Protein AF-A0A841DCN6-F1 (afdb_monomer_lite)

Sequence (111 aa):
MDNQGGSDPAPKDAFGWEVERMAGTASWIVLFSLSILVTLAGFLINVYDYSWNTGEPMGVDRDALIVARFIFYIAISLNMISMVVANATSKRILSLVLGFAAIARLVFLPE

Structure (mmCIF, N/CA/C/O backbone):
data_AF-A0A841DCN6-F1
#
_entry.id   AF-A0A841DCN6-F1
#
loop_
_atom_site.group_PDB
_atom_site.id
_atom_site.type_symbol
_atom_site.label_atom_id
_atom_site.label_alt_id
_atom_site.label_comp_id
_atom_site.label_asym_id
_atom_site.label_entity_id
_atom_site.label_seq_id
_atom_site.pdbx_PDB_ins_code
_atom_site.Cartn_x
_atom_site.Cartn_y
_atom_site.Cartn_z
_atom_site.occupancy
_atom_site.B_iso_or_equiv
_atom_site.auth_seq_id
_atom_site.auth_comp_id
_atom_site.auth_asym_id
_atom_site.auth_atom_id
_atom_site.pdbx_PDB_model_num
ATOM 1 N N . MET A 1 1 ? 2.817 18.147 -51.232 1.00 44.78 1 MET A N 1
ATOM 2 C CA . MET A 1 1 ? 4.257 17.888 -50.997 1.00 44.78 1 MET A CA 1
ATOM 3 C C . MET A 1 1 ? 4.358 17.722 -49.503 1.00 44.78 1 MET A C 1
ATOM 5 O O . MET A 1 1 ? 4.472 18.710 -48.788 1.00 44.78 1 MET A O 1
ATOM 9 N N . ASP A 1 2 ? 4.168 16.491 -49.044 1.00 44.00 2 ASP A N 1
ATOM 10 C CA . ASP A 1 2 ? 3.800 16.231 -47.659 1.00 44.00 2 ASP A CA 1
ATOM 11 C C . ASP A 1 2 ? 5.001 15.547 -47.023 1.00 44.00 2 ASP A C 1
ATOM 13 O O . ASP A 1 2 ? 5.318 14.390 -47.290 1.00 44.00 2 ASP A O 1
ATOM 17 N N . ASN A 1 3 ? 5.743 16.354 -46.276 1.00 47.28 3 ASN A N 1
ATOM 18 C CA . ASN A 1 3 ? 7.012 16.010 -45.666 1.00 47.28 3 ASN A CA 1
ATOM 19 C C . ASN A 1 3 ? 6.743 15.128 -44.434 1.00 47.28 3 ASN A C 1
ATOM 21 O O . ASN A 1 3 ? 6.684 15.621 -43.311 1.00 47.28 3 ASN A O 1
ATOM 25 N N . GLN A 1 4 ? 6.528 13.824 -44.635 1.00 45.53 4 GLN A N 1
ATOM 26 C CA . GLN A 1 4 ? 6.484 12.843 -43.545 1.00 45.53 4 GLN A CA 1
ATOM 27 C C . GLN A 1 4 ? 7.909 12.455 -43.131 1.00 45.53 4 GLN A C 1
ATOM 29 O O . GLN A 1 4 ? 8.357 11.328 -43.310 1.00 45.53 4 GLN A O 1
ATOM 34 N N . GLY A 1 5 ? 8.630 13.422 -42.566 1.00 46.41 5 GLY A N 1
ATOM 35 C CA . GLY A 1 5 ? 9.833 13.176 -41.776 1.00 46.41 5 GLY A CA 1
ATOM 36 C C . GLY A 1 5 ? 9.442 12.696 -40.383 1.00 46.41 5 GLY A C 1
ATOM 37 O O . GLY A 1 5 ? 9.652 13.405 -39.403 1.00 46.41 5 GLY A O 1
ATOM 38 N N . GLY A 1 6 ? 8.811 11.524 -40.298 1.00 46.97 6 GLY A N 1
ATOM 39 C CA . GLY A 1 6 ? 8.672 10.813 -39.034 1.00 46.97 6 GLY A CA 1
ATOM 40 C C . GLY A 1 6 ? 10.058 10.338 -38.630 1.00 46.97 6 GLY A C 1
ATOM 41 O O . GLY A 1 6 ? 10.569 9.378 -39.196 1.00 46.97 6 GLY A O 1
ATOM 42 N N . SER A 1 7 ? 10.709 11.059 -37.720 1.00 50.53 7 SER A N 1
ATOM 43 C CA . SER A 1 7 ? 11.960 10.615 -37.119 1.00 50.53 7 SER A CA 1
ATOM 44 C C . SER A 1 7 ? 11.656 9.389 -36.265 1.00 50.53 7 SER A C 1
ATOM 46 O O . SER A 1 7 ? 11.281 9.523 -35.096 1.00 50.53 7 SER A O 1
ATOM 48 N N . ASP A 1 8 ? 11.776 8.203 -36.857 1.00 58.28 8 ASP A N 1
ATOM 49 C CA . ASP A 1 8 ? 11.835 6.969 -36.090 1.00 58.28 8 ASP A CA 1
ATOM 50 C C . ASP A 1 8 ? 12.912 7.147 -35.010 1.00 58.28 8 ASP A C 1
ATOM 52 O O . ASP A 1 8 ? 14.022 7.604 -35.318 1.00 58.28 8 ASP A O 1
ATOM 56 N N . PRO A 1 9 ? 12.597 6.881 -33.729 1.00 60.59 9 PRO A N 1
ATOM 57 C CA . PRO A 1 9 ? 13.577 7.025 -32.671 1.00 60.59 9 PRO A CA 1
ATOM 58 C C . PRO A 1 9 ? 14.771 6.132 -33.006 1.00 60.59 9 PRO A C 1
ATOM 60 O O . PRO A 1 9 ? 14.605 4.943 -33.284 1.00 60.59 9 PRO A O 1
ATOM 63 N N . ALA A 1 10 ? 15.965 6.731 -33.010 1.00 62.78 10 ALA A N 1
ATOM 64 C CA . ALA A 1 10 ? 17.203 6.030 -33.312 1.00 62.78 10 ALA A CA 1
ATOM 65 C C . ALA A 1 10 ? 17.277 4.726 -32.494 1.00 62.78 10 ALA A C 1
ATOM 67 O O . ALA A 1 10 ? 16.951 4.747 -31.299 1.00 62.78 10 ALA A O 1
ATOM 68 N N . PRO A 1 11 ? 17.667 3.594 -33.109 1.00 67.69 11 PRO A N 1
ATOM 69 C CA . PRO A 1 11 ? 17.729 2.319 -32.415 1.00 67.69 11 PRO A CA 1
ATOM 70 C C . PRO A 1 11 ? 18.650 2.467 -31.205 1.00 67.69 11 PRO A C 1
ATOM 72 O O . PRO A 1 11 ? 19.831 2.781 -31.355 1.00 67.69 11 PRO A O 1
ATOM 75 N N . LYS A 1 12 ? 18.087 2.289 -30.004 1.00 67.44 12 LYS A N 1
ATOM 76 C CA . LYS A 1 12 ? 18.865 2.284 -28.763 1.00 67.44 12 LYS A CA 1
ATOM 77 C C . LYS A 1 12 ? 19.933 1.204 -28.901 1.00 67.44 12 LYS A C 1
ATOM 79 O O . LYS A 1 12 ? 19.621 0.069 -29.271 1.00 67.44 12 LYS A O 1
ATOM 84 N N . ASP A 1 13 ? 21.181 1.561 -28.635 1.00 80.81 13 ASP A N 1
ATOM 85 C CA . ASP A 1 13 ? 22.249 0.581 -28.566 1.00 80.81 13 ASP A CA 1
ATOM 86 C C . ASP A 1 13 ? 21.944 -0.425 -27.443 1.00 80.81 13 ASP A C 1
ATOM 88 O O . ASP A 1 13 ? 21.256 -0.119 -26.463 1.00 80.81 13 ASP A O 1
ATOM 92 N N . ALA A 1 14 ? 22.412 -1.667 -27.599 1.00 75.44 14 ALA A N 1
ATOM 93 C CA . ALA A 1 14 ? 22.091 -2.750 -26.665 1.00 75.44 14 ALA A CA 1
ATOM 94 C C . ALA A 1 14 ? 22.442 -2.389 -25.206 1.00 75.44 14 ALA A C 1
ATOM 96 O O . ALA A 1 14 ? 21.732 -2.780 -24.281 1.00 75.44 14 ALA A O 1
ATOM 97 N N . PHE A 1 15 ? 23.487 -1.578 -25.019 1.00 74.50 15 PHE A N 1
ATOM 98 C CA . PHE A 1 15 ? 23.914 -1.058 -23.726 1.00 74.50 15 PHE A CA 1
ATOM 99 C C . PHE A 1 15 ? 22.910 -0.061 -23.119 1.00 74.50 15 PHE A C 1
ATOM 101 O O . PHE A 1 15 ? 22.531 -0.209 -21.956 1.00 74.50 15 PHE A O 1
ATOM 108 N N . GLY A 1 16 ? 22.411 0.913 -23.890 1.00 82.94 16 GLY A N 1
ATOM 109 C CA . GLY A 1 16 ? 21.424 1.884 -23.409 1.00 82.94 16 GLY A CA 1
ATOM 110 C C . GLY A 1 16 ? 20.107 1.238 -22.969 1.00 82.94 16 GLY A C 1
ATOM 111 O O . GLY A 1 16 ? 19.538 1.612 -21.940 1.00 82.94 16 GLY A O 1
ATOM 112 N N . TRP A 1 17 ? 19.657 0.210 -23.693 1.00 83.19 17 TRP A N 1
ATOM 113 C CA . TRP A 1 17 ? 18.482 -0.585 -23.318 1.00 83.19 17 TRP A CA 1
ATOM 114 C C . TRP A 1 17 ? 18.660 -1.313 -21.977 1.00 83.19 17 TRP A C 1
ATOM 116 O O . TRP A 1 17 ? 17.751 -1.324 -21.139 1.00 83.19 17 TRP A O 1
ATOM 126 N N . GLU A 1 18 ? 19.826 -1.918 -21.747 1.00 86.12 18 GLU A N 1
ATOM 127 C CA . GLU A 1 18 ? 20.099 -2.624 -20.495 1.00 86.12 18 GLU A CA 1
ATOM 128 C C . GLU A 1 18 ? 20.112 -1.677 -19.296 1.00 86.12 18 GLU A C 1
ATOM 130 O O . GLU A 1 18 ? 19.495 -1.987 -18.272 1.00 86.12 18 GLU A O 1
ATOM 135 N N . VAL A 1 19 ? 20.736 -0.506 -19.438 1.00 87.19 19 VAL A N 1
ATOM 136 C CA . VAL A 1 19 ? 20.792 0.518 -18.385 1.00 87.19 19 VAL A CA 1
ATOM 137 C C . VAL A 1 19 ? 19.393 1.006 -18.010 1.00 87.19 19 VAL A C 1
ATOM 139 O O . VAL A 1 19 ? 19.059 1.055 -16.827 1.00 87.19 19 VAL A O 1
ATOM 142 N N . GLU A 1 20 ? 18.535 1.299 -18.986 1.00 86.56 20 GLU A N 1
ATOM 143 C CA . GLU A 1 20 ? 17.153 1.730 -18.735 1.00 86.56 20 GLU A CA 1
ATOM 144 C C . GLU A 1 20 ? 16.337 0.644 -18.017 1.00 86.56 20 GLU A C 1
ATOM 146 O O . GLU A 1 20 ? 15.606 0.917 -17.058 1.00 86.56 20 GLU A O 1
ATOM 151 N N . ARG A 1 21 ? 16.515 -0.623 -18.411 1.00 87.56 21 ARG A N 1
ATOM 152 C CA . ARG A 1 21 ? 15.859 -1.763 -17.757 1.00 87.56 21 ARG A CA 1
ATOM 153 C C . ARG A 1 21 ? 16.333 -1.950 -16.313 1.00 87.56 21 ARG A C 1
ATOM 155 O O . ARG A 1 21 ? 15.521 -2.289 -15.440 1.00 87.56 21 ARG A O 1
ATOM 162 N N . MET A 1 22 ? 17.628 -1.764 -16.057 1.00 89.12 22 MET A N 1
ATOM 163 C CA . MET A 1 22 ? 18.208 -1.815 -14.712 1.00 89.12 22 MET A CA 1
ATOM 164 C C . MET A 1 22 ? 17.700 -0.658 -13.855 1.00 89.12 22 MET A C 1
ATOM 166 O O . MET A 1 22 ? 17.244 -0.903 -12.739 1.00 89.12 22 MET A O 1
ATOM 170 N N . ALA A 1 23 ? 17.676 0.562 -14.396 1.00 90.50 23 ALA A N 1
ATOM 171 C CA . ALA A 1 23 ? 17.159 1.745 -13.717 1.00 90.50 23 ALA A CA 1
ATOM 172 C C . ALA A 1 23 ? 15.687 1.568 -13.321 1.00 90.50 23 ALA A C 1
ATOM 174 O O . ALA A 1 23 ? 15.356 1.703 -12.146 1.00 90.50 23 ALA A O 1
ATOM 175 N N . GLY A 1 24 ? 14.817 1.144 -14.246 1.00 90.81 24 GLY A N 1
ATOM 176 C CA . GLY A 1 24 ? 13.407 0.880 -13.933 1.00 90.81 24 GLY A CA 1
ATOM 177 C C . GLY A 1 24 ? 13.223 -0.219 -12.880 1.00 90.81 24 GLY A C 1
ATOM 178 O O . GLY A 1 24 ? 12.364 -0.124 -12.004 1.00 90.81 24 GLY A O 1
ATOM 179 N N . THR A 1 25 ? 14.076 -1.247 -12.903 1.00 92.31 25 THR A N 1
ATOM 180 C CA . THR A 1 25 ? 14.064 -2.293 -11.869 1.00 92.31 25 THR A CA 1
ATOM 181 C C . THR A 1 25 ? 14.490 -1.751 -10.508 1.00 92.31 25 THR A C 1
ATOM 183 O O . THR A 1 25 ? 13.815 -2.035 -9.523 1.00 92.31 25 THR A O 1
ATOM 186 N N . ALA A 1 26 ? 15.560 -0.960 -10.444 1.00 94.25 26 ALA A N 1
ATOM 187 C CA . ALA A 1 26 ? 16.030 -0.346 -9.208 1.00 94.25 26 ALA A CA 1
ATOM 188 C C . ALA A 1 26 ? 14.983 0.618 -8.627 1.00 94.25 26 ALA A C 1
ATOM 190 O O . ALA A 1 26 ? 14.648 0.516 -7.448 1.00 94.25 26 ALA A O 1
ATOM 191 N N . SER A 1 27 ? 14.393 1.482 -9.460 1.00 94.31 27 SER A N 1
ATOM 192 C CA . SER A 1 27 ? 13.312 2.388 -9.053 1.00 94.31 27 SER A CA 1
ATOM 193 C C . SER A 1 27 ? 12.107 1.628 -8.504 1.00 94.31 27 SER A C 1
ATOM 195 O O . SER A 1 27 ? 11.572 2.007 -7.462 1.00 94.31 27 SER A O 1
ATOM 197 N N . TRP A 1 28 ? 11.710 0.528 -9.155 1.00 96.06 28 TRP A N 1
ATOM 198 C CA . TRP A 1 28 ? 10.639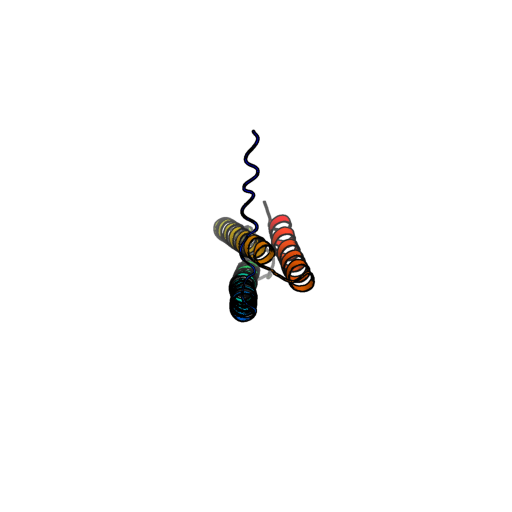 -0.329 -8.648 1.00 96.06 28 TRP A CA 1
ATOM 199 C C . TRP A 1 28 ? 10.969 -0.895 -7.266 1.00 96.06 28 TRP A C 1
ATOM 201 O O . TRP A 1 28 ? 10.148 -0.766 -6.364 1.00 96.06 28 TRP A O 1
ATOM 211 N N . ILE A 1 29 ? 12.163 -1.474 -7.077 1.00 95.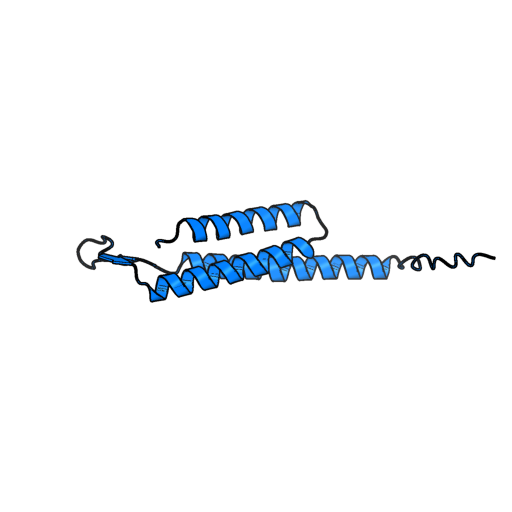62 29 ILE A N 1
ATOM 212 C CA . ILE A 1 29 ? 12.571 -2.066 -5.790 1.00 95.62 29 ILE A CA 1
ATOM 213 C C . ILE A 1 29 ? 12.508 -1.024 -4.672 1.00 95.62 29 ILE A C 1
ATOM 215 O O . ILE A 1 29 ? 11.974 -1.316 -3.603 1.00 95.62 29 ILE A O 1
ATOM 219 N N . VAL A 1 30 ? 13.025 0.183 -4.914 1.00 96.69 30 VAL A N 1
ATOM 220 C CA . VAL A 1 30 ? 13.058 1.257 -3.911 1.00 96.69 30 VAL A CA 1
ATOM 221 C C . VAL A 1 30 ? 11.643 1.668 -3.512 1.00 96.69 30 VAL A C 1
ATOM 223 O O . VAL A 1 30 ? 11.308 1.651 -2.329 1.00 96.69 30 VAL A O 1
ATOM 226 N N . LEU A 1 31 ? 10.792 1.988 -4.487 1.00 96.56 31 LEU A N 1
ATOM 227 C CA . LEU A 1 31 ? 9.424 2.441 -4.224 1.00 96.56 31 LEU A CA 1
ATOM 228 C C . LEU A 1 31 ? 8.566 1.347 -3.587 1.00 96.56 31 LEU A C 1
ATOM 230 O O . LEU A 1 31 ? 7.819 1.615 -2.647 1.00 96.56 31 LEU A O 1
ATOM 234 N N . PHE A 1 32 ? 8.691 0.113 -4.073 1.00 96.12 32 PHE A N 1
ATOM 235 C CA . PHE A 1 32 ? 7.950 -1.026 -3.548 1.00 96.12 32 PHE A CA 1
ATOM 236 C C . PHE A 1 32 ? 8.362 -1.345 -2.106 1.00 96.12 32 PHE A C 1
ATOM 238 O O . PHE A 1 32 ? 7.502 -1.483 -1.240 1.00 96.12 32 PHE A O 1
ATOM 245 N N . SER A 1 33 ? 9.666 -1.367 -1.810 1.00 96.31 33 SER A N 1
ATOM 246 C CA . SER A 1 33 ? 10.164 -1.594 -0.445 1.00 96.31 33 SER A CA 1
ATOM 247 C C . SER A 1 33 ? 9.716 -0.491 0.514 1.00 96.31 33 SER A C 1
ATOM 249 O O . SER A 1 33 ? 9.266 -0.786 1.619 1.00 96.31 33 SER A O 1
ATOM 251 N N . LEU A 1 34 ? 9.771 0.777 0.090 1.00 97.06 34 LEU A N 1
ATOM 252 C CA . LEU A 1 34 ? 9.255 1.890 0.890 1.00 97.06 34 LEU A CA 1
ATOM 253 C C . LEU A 1 34 ? 7.752 1.751 1.146 1.00 97.06 34 LEU A C 1
ATOM 255 O O . LEU A 1 34 ? 7.312 1.935 2.276 1.00 97.06 34 LEU A O 1
ATOM 259 N N . SER A 1 35 ? 6.967 1.373 0.135 1.00 96.19 35 SER A N 1
ATOM 260 C CA . SER A 1 35 ? 5.534 1.131 0.312 1.00 96.19 35 SER A CA 1
ATOM 261 C C . SER A 1 35 ? 5.256 0.026 1.336 1.00 96.19 35 SER A C 1
ATOM 263 O O . SER A 1 35 ? 4.390 0.206 2.193 1.00 96.19 35 SER A O 1
ATOM 265 N N . ILE A 1 36 ? 6.019 -1.075 1.320 1.00 96.25 36 ILE A N 1
ATOM 266 C CA . ILE A 1 36 ? 5.908 -2.138 2.333 1.00 96.25 36 ILE A CA 1
ATOM 267 C C . ILE A 1 36 ? 6.190 -1.579 3.728 1.00 96.25 36 ILE A C 1
ATOM 269 O O . ILE A 1 36 ? 5.397 -1.798 4.640 1.00 96.25 36 ILE A O 1
ATOM 273 N N . LEU A 1 37 ? 7.290 -0.844 3.902 1.00 96.69 37 LEU A N 1
ATOM 274 C CA . LEU A 1 37 ? 7.677 -0.294 5.204 1.00 96.69 37 LEU A CA 1
ATOM 275 C C . LEU A 1 37 ? 6.612 0.651 5.765 1.00 96.69 37 LEU A C 1
ATOM 277 O O . LEU A 1 37 ? 6.234 0.535 6.929 1.00 96.69 37 LEU A O 1
ATOM 281 N N . VAL A 1 38 ? 6.092 1.550 4.930 1.00 95.94 38 VAL A N 1
ATOM 282 C CA . VAL A 1 38 ? 5.032 2.488 5.321 1.00 95.94 38 VAL A CA 1
ATOM 283 C C . VAL A 1 38 ? 3.736 1.736 5.632 1.00 95.94 38 VAL A C 1
ATOM 285 O O . VAL A 1 38 ? 3.085 2.028 6.630 1.00 95.94 38 VAL A O 1
ATOM 288 N N . THR A 1 39 ? 3.392 0.718 4.839 1.00 94.94 39 THR A N 1
ATOM 289 C CA . THR A 1 39 ? 2.241 -0.156 5.108 1.00 94.94 39 THR A CA 1
ATOM 290 C C . THR A 1 39 ? 2.366 -0.796 6.490 1.00 94.94 39 THR A C 1
ATOM 292 O O . THR A 1 39 ? 1.454 -0.671 7.304 1.00 94.94 39 THR A O 1
ATOM 295 N N . LEU A 1 40 ? 3.508 -1.426 6.788 1.00 95.25 40 LEU A N 1
ATOM 296 C CA . LEU A 1 40 ? 3.780 -2.056 8.083 1.00 95.25 40 LEU A CA 1
ATOM 297 C C . LEU A 1 40 ? 3.700 -1.053 9.238 1.00 95.25 40 LEU A C 1
ATOM 299 O O . LEU A 1 40 ? 3.077 -1.355 10.252 1.00 95.25 40 LEU A O 1
ATOM 303 N N . ALA A 1 41 ? 4.261 0.148 9.076 1.00 94.38 41 ALA A N 1
ATOM 304 C CA . ALA A 1 41 ? 4.156 1.206 10.078 1.00 94.38 41 ALA A CA 1
ATOM 305 C C . ALA A 1 41 ? 2.691 1.566 10.375 1.00 94.38 41 ALA A C 1
ATOM 307 O O . ALA A 1 41 ? 2.313 1.688 11.536 1.00 94.38 41 ALA A O 1
ATOM 308 N N . GLY A 1 42 ? 1.845 1.658 9.346 1.00 91.25 42 GLY A N 1
ATOM 309 C CA . GLY A 1 42 ? 0.415 1.928 9.512 1.00 91.25 42 GLY A CA 1
ATOM 310 C C . GLY A 1 42 ? -0.327 0.805 10.238 1.00 91.25 42 GLY A C 1
ATOM 311 O O . GLY A 1 42 ? -1.238 1.070 11.019 1.00 91.25 42 GLY A O 1
ATOM 312 N N . PHE A 1 43 ? 0.067 -0.455 10.025 1.00 89.69 43 PHE A N 1
ATOM 313 C CA . PHE A 1 43 ? -0.510 -1.600 10.742 1.00 89.69 43 PHE A CA 1
ATOM 314 C C . PHE A 1 43 ? -0.160 -1.612 12.232 1.00 89.69 43 PHE A C 1
ATOM 316 O O . PHE A 1 43 ? -0.932 -2.150 13.022 1.00 89.69 43 PHE A O 1
ATOM 323 N N . LEU A 1 44 ? 0.975 -1.022 12.607 1.00 91.00 44 LEU A N 1
ATOM 324 C CA . LEU A 1 44 ? 1.446 -0.948 13.989 1.00 91.00 44 LEU A CA 1
ATOM 325 C C . LEU A 1 44 ? 0.810 0.196 14.787 1.00 91.00 44 LEU A C 1
ATOM 327 O O . LEU A 1 44 ? 0.939 0.217 16.010 1.00 91.00 44 LEU A O 1
ATOM 331 N N . ILE A 1 45 ? 0.123 1.134 14.131 1.00 90.81 45 ILE A N 1
ATOM 332 C CA . ILE A 1 45 ? -0.603 2.190 14.835 1.00 90.81 45 ILE A CA 1
ATOM 333 C C . ILE A 1 45 ? -1.852 1.587 15.463 1.00 90.81 45 ILE A C 1
ATOM 335 O O . ILE A 1 45 ? -2.752 1.099 14.773 1.00 90.81 45 ILE A O 1
ATOM 339 N N . ASN A 1 46 ? -1.900 1.645 16.790 1.00 88.25 46 ASN A N 1
ATOM 340 C CA . ASN A 1 46 ? -3.082 1.268 17.528 1.00 88.25 46 ASN A CA 1
ATOM 341 C C . ASN A 1 46 ? -4.101 2.410 17.489 1.00 88.25 46 ASN A C 1
ATOM 343 O O . ASN A 1 46 ? -3.803 3.525 17.892 1.00 88.25 46 ASN A O 1
ATOM 347 N N . VAL A 1 47 ? -5.290 2.110 16.981 1.00 90.94 47 VAL A N 1
ATOM 348 C CA . VAL A 1 47 ? -6.371 3.083 16.773 1.00 90.94 47 VAL A CA 1
ATOM 349 C C . VAL A 1 47 ? -7.416 3.011 17.892 1.00 90.94 47 VAL A C 1
ATOM 351 O O . VAL A 1 47 ? -8.279 3.877 18.005 1.00 90.94 47 VAL A O 1
ATOM 354 N N . TYR A 1 48 ? -7.338 1.979 18.729 1.00 88.38 48 TYR A N 1
ATOM 355 C CA . TYR A 1 48 ? -8.206 1.817 19.883 1.00 88.38 48 TYR A CA 1
ATOM 356 C C . TYR A 1 48 ? -7.417 2.039 21.165 1.00 88.38 48 TYR A C 1
ATOM 358 O O . TYR A 1 48 ? -6.368 1.425 21.375 1.00 88.38 48 TYR A O 1
ATOM 366 N N . ASP A 1 49 ? -7.969 2.850 22.056 1.00 85.94 49 ASP A N 1
ATOM 367 C CA . ASP A 1 49 ? -7.533 2.863 23.443 1.00 85.94 49 ASP A CA 1
ATOM 368 C C . ASP A 1 49 ? -8.047 1.603 24.128 1.00 85.94 49 ASP A C 1
ATOM 370 O O . ASP A 1 49 ? -9.233 1.285 24.039 1.00 85.94 49 ASP A O 1
ATOM 374 N N . TYR A 1 50 ? -7.167 0.884 24.823 1.00 83.94 50 TYR A N 1
ATOM 375 C CA . TYR A 1 50 ? -7.528 -0.325 25.560 1.00 83.94 50 TYR A CA 1
ATOM 376 C C . TYR A 1 50 ? -7.498 -0.083 27.066 1.00 83.94 50 TYR A C 1
ATOM 378 O O . TYR A 1 50 ? -6.597 0.568 27.598 1.00 83.94 50 TYR A O 1
ATOM 386 N N . SER A 1 51 ? -8.470 -0.664 27.766 1.00 84.38 51 SER A N 1
ATOM 387 C CA . SER A 1 51 ? -8.489 -0.713 29.226 1.00 84.38 51 SER A CA 1
ATOM 388 C C . SER A 1 51 ? -7.306 -1.524 29.738 1.00 84.38 51 SER A C 1
ATOM 390 O O . SER A 1 51 ? -7.139 -2.687 29.374 1.00 84.38 51 SER A O 1
ATOM 392 N N . TRP A 1 52 ? -6.533 -0.949 30.659 1.00 83.62 52 TRP A N 1
ATOM 393 C CA . TRP A 1 52 ? -5.433 -1.656 31.321 1.00 83.62 52 TRP A CA 1
ATOM 394 C C . TRP A 1 52 ? -5.888 -2.887 32.115 1.00 83.62 52 TRP A C 1
ATOM 396 O O . TRP A 1 52 ? -5.113 -3.825 32.278 1.00 83.62 52 TRP A O 1
ATOM 406 N N . ASN A 1 53 ? -7.136 -2.899 32.593 1.00 88.31 53 ASN A N 1
ATOM 407 C CA . ASN A 1 53 ? -7.637 -3.962 33.465 1.00 88.31 53 ASN A CA 1
ATOM 408 C C . ASN A 1 53 ? -8.350 -5.084 32.704 1.00 88.31 53 ASN A C 1
ATOM 410 O O . ASN A 1 53 ? -8.304 -6.228 33.148 1.00 88.31 53 ASN A O 1
ATOM 414 N N . THR A 1 54 ? -9.034 -4.772 31.599 1.00 86.94 54 THR A N 1
ATOM 415 C CA . THR A 1 54 ? -9.834 -5.758 30.847 1.00 86.94 54 THR A CA 1
ATOM 416 C C . THR A 1 54 ? -9.256 -6.082 29.474 1.00 86.94 54 THR A C 1
ATOM 418 O O . THR A 1 54 ? -9.638 -7.086 28.882 1.00 86.94 54 THR A O 1
ATOM 421 N N . GLY A 1 55 ? -8.331 -5.264 28.957 1.00 84.00 55 GLY A N 1
ATOM 422 C CA . GLY A 1 55 ? -7.817 -5.391 27.592 1.00 84.00 55 GLY A CA 1
ATOM 423 C C . GLY A 1 55 ? -8.872 -5.110 26.520 1.00 84.00 55 GLY A C 1
ATOM 424 O O . GLY A 1 55 ? -8.641 -5.389 25.348 1.00 84.00 55 GLY A O 1
ATOM 425 N N . GLU A 1 56 ? -10.034 -4.582 26.907 1.00 85.44 56 GLU A N 1
ATOM 426 C CA . GLU A 1 56 ? -11.128 -4.261 25.995 1.00 85.44 56 GLU A CA 1
ATOM 427 C C . GLU A 1 56 ? -10.968 -2.841 25.436 1.00 85.44 56 GLU A C 1
ATOM 429 O O . GLU A 1 56 ? -10.472 -1.957 26.147 1.00 85.44 56 GLU A O 1
ATOM 434 N N . PRO A 1 57 ? -11.381 -2.598 24.180 1.00 84.88 57 PRO A N 1
ATOM 435 C CA . PRO A 1 57 ? -11.333 -1.271 23.587 1.00 84.88 57 PRO A CA 1
ATOM 436 C C . PRO A 1 57 ? -12.317 -0.333 24.304 1.00 84.88 57 PRO A C 1
ATOM 438 O O . PRO A 1 57 ? -13.520 -0.580 24.340 1.00 84.88 57 PRO A O 1
ATOM 441 N N . MET A 1 58 ? -11.799 0.753 24.875 1.00 87.94 58 MET A N 1
ATOM 442 C CA . MET A 1 58 ? -12.569 1.789 25.572 1.00 87.94 58 MET A CA 1
ATOM 443 C C . MET A 1 58 ? -13.074 2.879 24.626 1.00 87.94 58 MET A C 1
ATOM 445 O O . MET A 1 58 ? -14.100 3.504 24.889 1.00 87.94 58 MET A O 1
ATOM 449 N N . GLY A 1 59 ? -12.352 3.124 23.535 1.00 88.12 59 GLY A N 1
ATOM 450 C CA . GLY A 1 59 ? -12.662 4.190 22.595 1.00 88.12 59 GLY A CA 1
ATOM 451 C C . GLY A 1 59 ? -11.722 4.190 21.398 1.00 88.12 59 GLY A C 1
ATOM 452 O O . GLY A 1 59 ? -10.737 3.456 21.363 1.00 88.12 59 GLY A O 1
ATOM 453 N N . VAL A 1 60 ? -12.059 5.003 20.400 1.00 91.56 60 VAL A N 1
ATOM 454 C CA . VAL A 1 60 ? -11.202 5.255 19.238 1.00 91.56 60 VAL A CA 1
ATOM 455 C C . VAL A 1 60 ? -10.313 6.455 19.547 1.00 91.56 60 VAL A C 1
ATOM 457 O O . VAL A 1 60 ? -10.832 7.546 19.799 1.00 91.56 60 VAL A O 1
ATOM 460 N N . ASP A 1 61 ? -8.997 6.267 19.473 1.00 91.12 61 ASP A N 1
ATOM 461 C CA . ASP A 1 61 ? -8.036 7.369 19.467 1.00 91.12 61 ASP A CA 1
ATOM 462 C C . A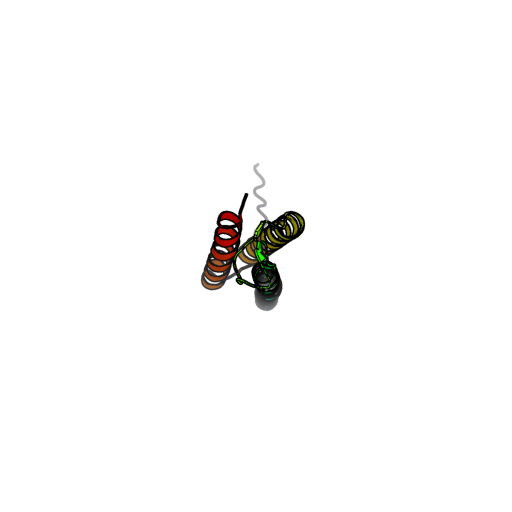SP A 1 61 ? -8.091 8.040 18.086 1.00 91.12 61 ASP A C 1
ATOM 464 O O . ASP A 1 61 ? -7.654 7.493 17.067 1.00 91.12 61 ASP A O 1
ATOM 468 N N . ARG A 1 62 ? -8.689 9.235 18.043 1.00 91.19 62 ARG A N 1
ATOM 469 C CA . ARG A 1 62 ? -8.895 9.983 16.797 1.00 91.19 62 ARG A CA 1
ATOM 470 C C . ARG A 1 62 ? -7.595 10.510 16.199 1.00 91.19 62 ARG A C 1
ATOM 472 O O . ARG A 1 62 ? -7.506 10.594 14.973 1.00 91.19 62 ARG A O 1
ATOM 479 N N . ASP A 1 63 ? -6.600 10.832 17.018 1.00 91.88 63 ASP A N 1
ATOM 480 C CA . ASP A 1 63 ? -5.312 11.317 16.525 1.00 91.88 63 ASP A CA 1
ATOM 481 C C . ASP A 1 63 ? -4.542 10.153 15.898 1.00 91.88 63 ASP A C 1
ATOM 483 O O . ASP A 1 63 ? -4.090 10.250 14.751 1.00 91.88 63 ASP A O 1
ATOM 487 N N . ALA A 1 64 ? -4.499 9.003 16.578 1.00 91.69 64 ALA A N 1
ATOM 488 C CA . ALA A 1 64 ? -3.922 7.782 16.022 1.00 91.69 64 ALA A CA 1
ATOM 489 C C . ALA A 1 64 ? -4.642 7.330 14.742 1.00 91.69 64 ALA A C 1
ATOM 491 O O . ALA A 1 64 ? -3.988 6.931 13.775 1.00 91.69 64 ALA A O 1
ATOM 492 N N . LEU A 1 65 ? -5.973 7.449 14.681 1.00 93.81 65 LEU A N 1
ATOM 493 C CA . LEU A 1 65 ? -6.756 7.158 13.476 1.00 93.81 65 LEU A CA 1
ATOM 494 C C . LEU A 1 65 ? -6.345 8.043 12.290 1.00 93.81 65 LEU A C 1
ATOM 496 O O . LEU A 1 65 ? -6.148 7.535 11.182 1.00 93.81 65 LEU A O 1
ATOM 500 N N . ILE A 1 66 ? -6.211 9.357 12.498 1.00 94.56 66 ILE A N 1
ATOM 501 C CA . ILE A 1 66 ? -5.796 10.298 11.445 1.00 94.56 66 ILE A CA 1
ATOM 502 C C . ILE A 1 66 ? -4.394 9.946 10.946 1.00 94.56 66 ILE A C 1
ATOM 504 O O . ILE A 1 66 ? -4.178 9.868 9.732 1.00 94.56 66 ILE A O 1
ATOM 508 N N . VAL A 1 67 ? -3.455 9.683 11.860 1.00 94.81 67 VAL A N 1
ATOM 509 C CA . VAL A 1 67 ? -2.084 9.292 11.500 1.00 94.81 67 VAL A CA 1
ATOM 510 C C . VAL A 1 67 ? -2.085 7.973 10.724 1.00 94.81 67 VAL A C 1
ATOM 512 O O . VAL A 1 67 ? -1.455 7.894 9.669 1.00 94.81 67 VAL A O 1
ATOM 515 N N . ALA A 1 68 ? -2.838 6.962 11.170 1.00 94.56 68 ALA A N 1
ATOM 516 C CA . ALA A 1 68 ? -2.960 5.686 10.466 1.00 94.56 68 ALA A CA 1
ATOM 517 C C . ALA A 1 68 ? -3.485 5.879 9.036 1.00 94.56 68 ALA A C 1
ATOM 519 O O . ALA A 1 68 ? -2.873 5.387 8.085 1.00 94.56 68 ALA A O 1
ATOM 520 N N . ARG A 1 69 ? -4.568 6.649 8.855 1.00 95.56 69 ARG A N 1
ATOM 521 C CA . ARG A 1 69 ? -5.118 6.969 7.524 1.00 95.56 69 ARG A CA 1
ATOM 522 C C . ARG A 1 69 ? -4.078 7.655 6.640 1.00 95.56 69 ARG A C 1
ATOM 524 O O . ARG A 1 69 ? -3.885 7.242 5.498 1.00 95.56 69 ARG A O 1
ATOM 531 N N . PHE A 1 70 ? -3.382 8.663 7.164 1.00 95.94 70 PHE A N 1
ATOM 532 C CA . PHE A 1 70 ? -2.343 9.382 6.425 1.00 95.94 70 PHE A CA 1
AT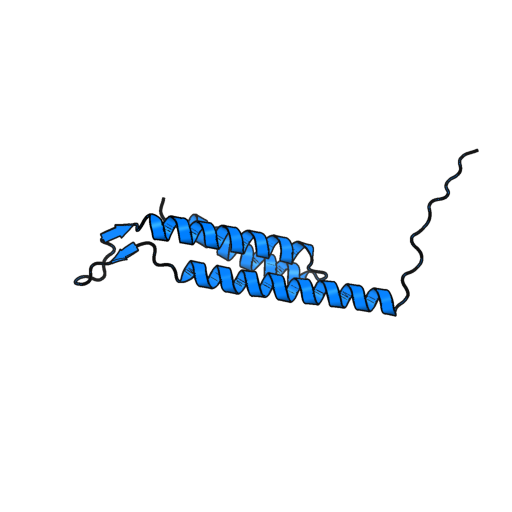OM 533 C C . PHE A 1 70 ? -1.208 8.455 5.970 1.00 95.94 70 PHE A C 1
ATOM 535 O O . PHE A 1 70 ? -0.819 8.481 4.800 1.00 95.94 70 PHE A O 1
ATOM 542 N N . ILE A 1 71 ? -0.731 7.577 6.855 1.00 96.06 71 ILE A N 1
ATOM 543 C CA . ILE A 1 71 ? 0.297 6.586 6.522 1.00 96.06 71 ILE A CA 1
ATOM 544 C C . ILE A 1 71 ? -0.180 5.642 5.412 1.00 96.06 71 ILE A C 1
ATOM 546 O O . ILE A 1 71 ? 0.554 5.413 4.448 1.00 96.06 71 ILE A O 1
ATOM 550 N N . PHE A 1 72 ? -1.413 5.135 5.482 1.00 96.31 72 PHE A N 1
ATOM 551 C CA . PHE A 1 72 ? -1.939 4.265 4.428 1.00 96.31 72 PHE A CA 1
ATOM 552 C C . PHE A 1 72 ? -2.112 4.995 3.090 1.00 96.31 72 PHE A C 1
ATOM 554 O O . PHE A 1 72 ? -1.809 4.410 2.050 1.00 96.31 72 PHE A O 1
ATOM 561 N N . TYR A 1 73 ? -2.488 6.277 3.080 1.00 96.25 73 TYR A N 1
ATOM 562 C CA . TYR A 1 73 ? -2.502 7.070 1.844 1.00 96.25 73 TYR A CA 1
ATOM 563 C C . TYR A 1 73 ? -1.108 7.215 1.219 1.00 96.25 73 TYR A C 1
ATOM 565 O O . TYR A 1 73 ? -0.965 7.090 -0.003 1.00 96.25 73 TYR A O 1
ATOM 573 N N . ILE A 1 74 ? -0.067 7.415 2.034 1.00 96.12 74 ILE A N 1
ATOM 574 C CA . ILE A 1 74 ? 1.323 7.435 1.551 1.00 96.12 74 ILE A CA 1
ATOM 575 C C . ILE A 1 74 ? 1.706 6.070 0.973 1.00 96.12 74 ILE A C 1
ATOM 577 O O . ILE A 1 74 ? 2.239 6.003 -0.136 1.00 96.12 74 ILE A O 1
ATOM 581 N N . ALA A 1 75 ? 1.409 4.980 1.685 1.00 96.19 75 ALA A N 1
ATOM 582 C CA . ALA A 1 75 ? 1.714 3.624 1.235 1.00 96.19 75 ALA A CA 1
ATOM 583 C C . ALA A 1 75 ? 1.070 3.306 -0.122 1.00 96.19 75 ALA A C 1
ATOM 585 O O . ALA A 1 75 ? 1.752 2.796 -1.017 1.00 96.19 75 ALA A O 1
ATOM 586 N N . ILE A 1 76 ? -0.212 3.653 -0.287 1.00 95.50 76 ILE A N 1
ATOM 587 C CA . ILE A 1 76 ? -0.962 3.490 -1.540 1.00 95.50 76 ILE A CA 1
ATOM 588 C C . ILE A 1 76 ? -0.298 4.298 -2.656 1.00 95.50 76 ILE A C 1
ATOM 590 O O . ILE A 1 76 ? -0.045 3.759 -3.732 1.00 95.50 76 ILE A O 1
ATOM 594 N N . SER A 1 77 ? 0.046 5.559 -2.392 1.00 95.38 77 SER A N 1
ATOM 595 C CA . SER A 1 77 ? 0.668 6.441 -3.386 1.00 95.38 77 SER A CA 1
ATOM 596 C C . SER A 1 77 ? 2.016 5.893 -3.867 1.00 95.38 77 SER A C 1
ATOM 598 O O . SER A 1 77 ? 2.229 5.735 -5.069 1.00 95.38 77 SER A O 1
ATOM 600 N N . LEU A 1 78 ? 2.903 5.512 -2.941 1.00 95.00 78 LEU A N 1
ATOM 601 C CA . LEU A 1 78 ? 4.196 4.895 -3.263 1.00 95.00 78 LEU A CA 1
ATOM 602 C C . LEU A 1 78 ? 4.028 3.603 -4.063 1.00 95.00 78 LEU A C 1
ATOM 604 O O . LEU A 1 78 ? 4.760 3.358 -5.024 1.00 95.00 78 LEU A O 1
ATOM 608 N N . ASN A 1 79 ? 3.033 2.793 -3.703 1.00 95.44 79 ASN A N 1
ATOM 609 C CA . ASN A 1 79 ? 2.749 1.557 -4.404 1.00 95.44 79 ASN A CA 1
ATOM 610 C C . ASN A 1 79 ? 2.265 1.794 -5.843 1.00 95.44 79 ASN A C 1
ATOM 612 O O . ASN A 1 79 ? 2.738 1.129 -6.766 1.00 95.44 79 ASN A O 1
ATOM 616 N N . MET A 1 80 ? 1.364 2.758 -6.055 1.00 93.75 80 MET A N 1
ATOM 617 C CA . MET A 1 80 ? 0.883 3.114 -7.392 1.00 93.75 80 MET A CA 1
ATOM 618 C C . MET A 1 80 ? 2.028 3.600 -8.283 1.00 93.75 80 MET A C 1
ATOM 620 O O . MET A 1 80 ? 2.136 3.162 -9.427 1.00 93.75 80 MET A O 1
ATOM 624 N N . ILE A 1 81 ? 2.932 4.428 -7.750 1.00 93.81 81 ILE A N 1
ATOM 625 C CA . ILE A 1 81 ? 4.124 4.872 -8.487 1.00 93.81 81 ILE A CA 1
ATOM 626 C C . ILE A 1 81 ? 5.033 3.672 -8.789 1.00 93.81 81 ILE A C 1
ATOM 628 O O . ILE A 1 81 ? 5.503 3.538 -9.920 1.00 93.81 81 ILE A O 1
ATOM 632 N N . SER A 1 82 ? 5.225 2.754 -7.830 1.00 93.12 82 SER A N 1
ATOM 633 C CA . SER A 1 82 ? 5.995 1.522 -8.059 1.00 93.12 82 SER A CA 1
ATOM 634 C C . SER A 1 82 ? 5.422 0.719 -9.235 1.00 93.12 82 SER A C 1
ATOM 636 O O . SER A 1 82 ? 6.157 0.310 -10.129 1.00 93.12 82 SER A O 1
ATOM 638 N N . MET A 1 83 ? 4.098 0.574 -9.315 1.00 92.62 83 MET A N 1
ATOM 639 C CA . MET A 1 83 ? 3.436 -0.169 -10.387 1.00 92.62 83 MET A CA 1
ATOM 640 C C . MET A 1 83 ? 3.683 0.447 -11.773 1.00 92.62 83 MET A C 1
ATOM 642 O O . MET A 1 83 ? 3.850 -0.293 -12.742 1.00 92.62 83 MET A O 1
ATOM 646 N N . VAL A 1 84 ? 3.740 1.780 -11.873 1.00 90.06 84 VAL A N 1
ATOM 647 C CA . VAL A 1 84 ? 4.015 2.489 -13.136 1.00 90.06 84 VAL A CA 1
ATOM 648 C C . VAL A 1 84 ? 5.439 2.219 -13.625 1.00 90.06 84 VAL A C 1
ATOM 650 O O . VAL A 1 84 ? 5.639 1.948 -14.807 1.00 90.06 84 VAL A O 1
ATOM 653 N N . VAL A 1 85 ? 6.426 2.228 -12.724 1.00 91.44 85 VAL A N 1
ATOM 654 C CA . VAL A 1 85 ? 7.839 1.996 -13.086 1.00 91.44 85 VAL A CA 1
ATOM 655 C C .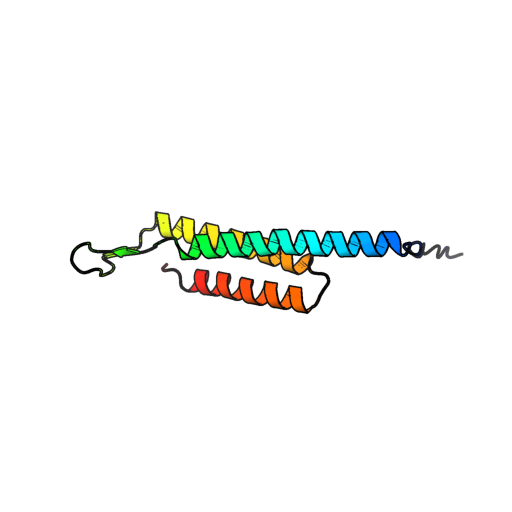 VAL A 1 85 ? 8.194 0.511 -13.237 1.00 91.44 85 VAL A C 1
ATOM 657 O O . VAL A 1 85 ? 9.277 0.165 -13.711 1.00 91.44 85 VAL A O 1
ATOM 660 N N . ALA A 1 86 ? 7.288 -0.394 -12.860 1.00 89.88 86 ALA A N 1
ATOM 661 C CA . ALA A 1 86 ? 7.475 -1.828 -13.013 1.00 89.88 86 ALA A CA 1
ATOM 662 C C . ALA A 1 86 ? 7.512 -2.230 -14.499 1.00 89.88 86 ALA A C 1
ATOM 664 O O . ALA A 1 86 ? 6.510 -2.182 -15.222 1.00 89.88 86 ALA A O 1
ATOM 665 N N . ASN A 1 87 ? 8.675 -2.716 -14.931 1.00 87.56 87 ASN A N 1
ATOM 666 C CA . ASN A 1 87 ? 8.934 -3.185 -16.295 1.00 87.56 87 ASN A CA 1
ATOM 667 C C . ASN A 1 87 ? 8.504 -4.641 -16.567 1.00 87.56 87 ASN A C 1
ATOM 669 O O . ASN A 1 87 ? 8.620 -5.107 -17.695 1.00 87.56 87 ASN A O 1
ATOM 673 N N . ALA A 1 88 ? 8.022 -5.364 -15.552 1.00 88.88 88 ALA A N 1
ATOM 674 C CA . ALA A 1 88 ? 7.598 -6.757 -15.666 1.00 88.88 88 ALA A CA 1
ATOM 675 C C . ALA A 1 88 ? 6.200 -6.957 -15.071 1.00 88.88 88 ALA A C 1
ATOM 677 O O . ALA A 1 88 ? 5.880 -6.404 -14.017 1.00 88.88 88 ALA A O 1
ATOM 678 N N . THR A 1 89 ? 5.383 -7.797 -15.710 1.00 92.25 89 THR A N 1
ATOM 679 C CA . THR A 1 89 ? 4.009 -8.094 -15.269 1.00 92.25 89 THR A CA 1
ATOM 680 C C . THR A 1 89 ? 3.961 -8.644 -13.845 1.00 92.25 89 THR A C 1
ATOM 682 O O . THR A 1 89 ? 3.122 -8.221 -13.058 1.00 92.25 89 THR A O 1
ATOM 685 N N . SER A 1 90 ? 4.897 -9.520 -13.468 1.00 91.00 90 SER A N 1
ATOM 686 C CA . SER A 1 90 ? 4.984 -10.066 -12.106 1.00 91.00 90 SER A CA 1
ATOM 687 C C . SER A 1 90 ? 5.178 -8.980 -11.043 1.00 91.00 90 SER A C 1
ATOM 689 O O . SER A 1 90 ? 4.507 -8.996 -10.016 1.00 91.00 90 SER A O 1
ATOM 691 N N . LYS A 1 91 ? 6.035 -7.989 -11.317 1.00 94.94 91 LYS A N 1
ATOM 692 C CA . LYS A 1 91 ? 6.263 -6.831 -10.440 1.00 94.94 91 LYS A CA 1
ATOM 693 C C . LYS A 1 91 ? 5.002 -5.981 -10.289 1.00 94.94 91 LYS A C 1
ATOM 695 O O . LYS A 1 91 ? 4.676 -5.568 -9.184 1.00 94.94 91 LYS A O 1
ATOM 700 N N . ARG A 1 92 ? 4.258 -5.772 -11.382 1.00 93.69 92 ARG A N 1
ATOM 701 C CA . ARG A 1 92 ? 2.970 -5.058 -11.354 1.00 93.69 92 ARG A CA 1
ATOM 702 C C . ARG A 1 92 ? 1.932 -5.791 -10.512 1.00 93.69 92 ARG A C 1
ATOM 704 O O . ARG A 1 92 ? 1.239 -5.151 -9.734 1.00 93.69 92 ARG A O 1
ATOM 711 N N . ILE A 1 93 ? 1.855 -7.117 -10.635 1.00 93.75 93 ILE A N 1
ATOM 712 C CA . ILE A 1 93 ? 0.959 -7.948 -9.820 1.00 93.75 93 ILE A CA 1
ATOM 713 C C . ILE A 1 93 ? 1.331 -7.844 -8.336 1.00 93.75 93 ILE A C 1
ATOM 715 O O . ILE A 1 93 ? 0.449 -7.648 -7.507 1.00 93.75 93 ILE A O 1
ATOM 719 N N . LEU A 1 94 ? 2.622 -7.910 -7.995 1.00 93.31 94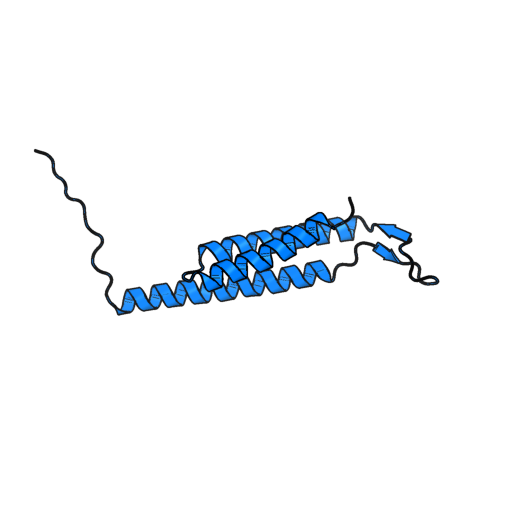 LEU A N 1
ATOM 720 C CA . LEU A 1 94 ? 3.087 -7.732 -6.614 1.00 93.31 94 LEU A CA 1
ATOM 721 C C . LEU A 1 94 ? 2.702 -6.359 -6.050 1.00 93.31 94 LEU A C 1
ATOM 723 O O . LEU A 1 94 ? 2.152 -6.285 -4.952 1.00 93.31 94 LEU A O 1
ATOM 727 N N . SER A 1 95 ? 2.925 -5.288 -6.818 1.00 94.12 95 SER A N 1
ATOM 728 C CA . SER A 1 95 ? 2.460 -3.947 -6.453 1.00 94.12 95 SER A CA 1
ATOM 729 C C . SER A 1 95 ? 0.939 -3.928 -6.260 1.00 94.12 95 SER A C 1
ATOM 731 O O . SER A 1 95 ? 0.458 -3.467 -5.232 1.00 94.12 95 SER A O 1
ATOM 733 N N . LEU A 1 96 ? 0.146 -4.497 -7.172 1.00 93.44 96 LEU A N 1
ATOM 734 C CA . LEU A 1 96 ? -1.316 -4.548 -7.024 1.00 93.44 96 LEU A CA 1
ATOM 735 C C . LEU A 1 96 ? -1.754 -5.221 -5.719 1.00 93.44 96 LEU A C 1
ATOM 737 O O . LEU A 1 96 ? -2.575 -4.658 -4.998 1.00 93.44 96 LEU A O 1
ATOM 741 N N . VAL A 1 97 ? -1.180 -6.379 -5.384 1.00 94.19 97 VAL A N 1
ATOM 742 C CA . VAL A 1 97 ? -1.506 -7.114 -4.150 1.00 94.19 97 VAL A CA 1
ATOM 743 C C . VAL A 1 97 ? -1.241 -6.260 -2.909 1.00 94.19 97 VAL A C 1
ATOM 745 O O . VAL A 1 97 ? -2.105 -6.162 -2.038 1.00 94.19 97 VAL A O 1
ATOM 748 N N . LEU A 1 98 ? -0.088 -5.587 -2.844 1.00 93.62 98 LEU A N 1
ATOM 749 C CA . LEU A 1 98 ? 0.232 -4.694 -1.727 1.00 93.62 98 LEU A CA 1
ATOM 750 C C . LEU A 1 98 ? -0.738 -3.504 -1.649 1.00 93.62 98 LEU A C 1
ATOM 752 O O . LEU A 1 98 ? -1.166 -3.114 -0.564 1.00 93.62 98 LEU A O 1
ATOM 756 N N . GLY A 1 99 ? -1.130 -2.959 -2.800 1.00 92.75 99 GLY A N 1
ATOM 757 C CA . GLY A 1 99 ? -2.089 -1.857 -2.886 1.00 92.75 99 GLY A CA 1
ATOM 758 C C . GLY A 1 99 ? -3.453 -2.238 -2.339 1.00 92.75 99 GLY A C 1
ATOM 759 O O . GLY A 1 99 ? -4.022 -1.495 -1.544 1.00 92.75 99 GLY A O 1
ATOM 760 N N . PHE A 1 100 ? -3.944 -3.424 -2.701 1.00 93.19 100 PHE A N 1
ATOM 761 C CA . PHE A 1 100 ? -5.181 -3.961 -2.142 1.00 93.19 100 PHE A CA 1
ATOM 762 C C . PHE A 1 100 ? -5.090 -4.171 -0.633 1.00 93.19 100 PHE A C 1
ATOM 764 O O . PHE A 1 100 ? -6.047 -3.848 0.062 1.00 93.19 100 PHE A O 1
ATOM 771 N N . ALA A 1 101 ? -3.957 -4.648 -0.109 1.00 91.06 101 ALA A N 1
ATOM 772 C CA . ALA A 1 101 ? -3.776 -4.800 1.334 1.00 91.06 101 ALA A CA 1
ATOM 773 C C . ALA A 1 101 ? -3.862 -3.451 2.073 1.00 91.06 101 ALA A C 1
ATOM 775 O O . ALA A 1 101 ? -4.558 -3.346 3.084 1.00 91.06 101 ALA A O 1
ATOM 776 N N . ALA A 1 102 ? -3.214 -2.406 1.548 1.00 93.00 102 ALA A N 1
ATOM 777 C CA . ALA A 1 102 ? -3.269 -1.063 2.127 1.00 93.00 102 ALA A CA 1
ATOM 778 C C . ALA A 1 102 ? -4.676 -0.440 2.034 1.00 93.00 102 ALA A C 1
ATOM 780 O O . ALA A 1 102 ? -5.156 0.136 3.010 1.00 93.00 102 ALA A O 1
ATOM 781 N N . ILE A 1 103 ? -5.368 -0.603 0.899 1.00 93.19 103 ILE A N 1
ATOM 782 C CA . ILE A 1 103 ? -6.755 -0.136 0.719 1.00 93.19 103 ILE A CA 1
ATOM 783 C C . ILE A 1 103 ? -7.703 -0.878 1.659 1.00 93.19 103 ILE A C 1
ATOM 785 O O . ILE A 1 103 ? -8.495 -0.240 2.344 1.00 93.19 103 ILE A O 1
ATOM 789 N N . ALA A 1 104 ? -7.613 -2.209 1.726 1.00 92.69 104 ALA A N 1
ATOM 790 C CA . ALA A 1 104 ? -8.437 -3.011 2.621 1.00 92.69 104 ALA A CA 1
ATOM 791 C C . ALA A 1 104 ? -8.258 -2.541 4.064 1.00 92.69 104 ALA A C 1
ATOM 793 O O . ALA A 1 104 ? -9.239 -2.296 4.760 1.00 92.69 104 ALA A O 1
ATOM 794 N N . ARG A 1 105 ? -7.012 -2.325 4.497 1.00 90.56 105 ARG A N 1
ATOM 795 C CA . ARG A 1 105 ? -6.751 -1.808 5.838 1.00 90.56 105 ARG A CA 1
ATOM 796 C C . ARG A 1 105 ? -7.382 -0.438 6.062 1.00 90.56 105 ARG A C 1
ATOM 798 O O . ARG A 1 105 ? -7.996 -0.255 7.104 1.00 90.56 105 ARG A O 1
ATOM 805 N N . LEU A 1 106 ? -7.284 0.478 5.101 1.00 92.81 106 LEU A N 1
ATOM 806 C CA . LEU A 1 106 ? -7.892 1.807 5.190 1.00 92.81 106 LEU A CA 1
ATOM 807 C C . LEU A 1 106 ? -9.426 1.749 5.279 1.00 92.81 106 LEU A C 1
ATOM 809 O O . LEU A 1 106 ? -10.008 2.510 6.044 1.00 92.81 106 LEU A O 1
ATOM 813 N N . VAL A 1 107 ? -10.067 0.822 4.560 1.00 92.19 107 VAL A N 1
ATOM 814 C CA . VAL A 1 107 ? -11.523 0.585 4.614 1.00 92.19 107 VAL A CA 1
ATOM 815 C C . VAL A 1 107 ? -11.964 0.001 5.959 1.00 92.19 107 VAL A C 1
ATOM 817 O O . VAL A 1 107 ? -13.051 0.313 6.429 1.00 92.19 107 VAL A O 1
ATOM 820 N N . PHE A 1 108 ? -11.134 -0.832 6.590 1.00 90.69 108 PHE A N 1
ATOM 821 C CA . PHE A 1 108 ? -11.430 -1.433 7.897 1.00 90.69 108 PHE A CA 1
ATOM 822 C C . PHE A 1 108 ? -11.021 -0.564 9.095 1.00 90.69 108 PHE A C 1
ATOM 824 O O . PHE A 1 108 ? -11.131 -1.017 10.236 1.00 90.69 108 PHE A O 1
ATOM 831 N N . LEU A 1 109 ? -10.517 0.652 8.873 1.00 88.88 109 LEU A N 1
ATOM 832 C CA . LEU A 1 109 ? -10.309 1.597 9.966 1.00 88.88 109 LEU A CA 1
ATOM 833 C C . LEU A 1 109 ? -11.664 2.135 10.461 1.00 88.88 109 LEU A C 1
ATOM 835 O O . LEU A 1 109 ? -12.555 2.354 9.642 1.00 88.88 109 LEU A O 1
ATOM 839 N N . PRO A 1 110 ? -11.824 2.366 11.778 1.00 84.56 110 PRO A N 1
ATOM 840 C CA . PRO A 1 110 ? -13.047 2.955 12.316 1.00 84.56 110 PRO A CA 1
ATOM 841 C C . PRO A 1 110 ? -13.279 4.366 11.755 1.00 84.56 110 PRO A C 1
ATOM 843 O O . PRO A 1 110 ? -12.330 5.025 11.311 1.00 84.56 110 PRO A O 1
ATOM 846 N N . GLU A 1 111 ? -14.541 4.807 11.750 1.00 79.62 111 GLU A N 1
ATOM 847 C CA . GLU A 1 111 ? -14.952 6.132 11.255 1.00 79.62 111 GLU A CA 1
ATOM 848 C C . GLU A 1 111 ? -14.556 7.283 12.183 1.00 79.62 111 GLU A C 1
ATOM 850 O O . GLU A 1 111 ? -14.831 7.213 13.404 1.00 79.62 111 GLU A O 1
#

pLDDT: mean 87.17, std 12.84, range [44.0, 97.06]

Secondary structure (DSSP, 8-state):
-------PPPPPPHHHHHHHHHHHHHHHHHHHHHHHHHHHHHHH---EEE-TTT--EEEE-HHHHHHHHHHHHHHHHHHHHHHHH--SHHHHHHHHHHHHHHHHHHHTS--

Foldseek 3Di:
DDPPPPPDPDPDDPVNVVVLVVVLVVLLVVLLVVLVVLLVVLVPQDQFDADPVPRDGPDGPVVSLVVSLVSLVSSLVSLVVSLVSDPDPVSNVSSVVSNVSSVVVNVPRDD

Radius of gyration: 21.69 Å; chains: 1; bounding box: 39×28×84 Å

Organism: Planomonospora venezuelensis (NCBI:txid1999)